Protein AF-A0A1Q7MQM6-F1 (afdb_monomer)

Solvent-accessible surface area (backbone atoms only — not comparable to full-atom values): 5702 Å² total; per-residue (Å²): 134,88,69,79,83,47,51,65,25,36,66,35,62,66,72,59,79,91,84,80,78,69,68,68,27,37,39,35,72,56,97,88,38,42,32,46,34,39,87,97,72,52,76,46,80,56,60,34,64,45,77,46,74,83,53,74,27,32,40,35,33,31,37,42,83,94,63,55,36,29,37,39,37,38,34,92,36,45,66,58,34,50,56,50,48,67,65,47,58,79,55,35,68,62,94,86,114

Sequence (97 aa):
MGLNEGVWAFVLIDGAQFDGTEPRRLIRFERNVCYVVEPGKNIFEVKPSRLERTDAVTLIAETGFWHYGRVSMRFDSATDADIVEQKLRPLLPDPLK

Foldseek 3Di:
DDPPPWAKWFKDFPPDDDPPPGDIWTWDADPLWTWTHDPPDDIDTAQAQDWDDPDLFKIWGQRDDVGRGIMITGHPGSVSVVVVCVSNVVSHPDPVD

Structure (mmCIF, N/CA/C/O backbone):
data_AF-A0A1Q7MQM6-F1
#
_entry.id   AF-A0A1Q7MQM6-F1
#
loop_
_atom_site.group_PDB
_atom_site.id
_atom_site.type_symbol
_atom_site.label_atom_id
_atom_site.label_alt_id
_atom_site.label_comp_id
_atom_site.label_asym_id
_atom_site.label_entity_id
_atom_site.label_seq_id
_atom_site.pdbx_PDB_ins_code
_atom_site.Cartn_x
_atom_site.Cartn_y
_atom_site.Cartn_z
_atom_site.occupancy
_atom_site.B_iso_or_equiv
_atom_site.auth_seq_id
_atom_site.auth_comp_id
_atom_site.auth_asym_id
_atom_site.auth_atom_id
_atom_site.pdbx_PDB_model_num
ATOM 1 N N . MET A 1 1 ? -18.312 16.484 -7.902 1.00 36.12 1 MET A N 1
ATOM 2 C CA . MET A 1 1 ? -16.964 16.693 -7.331 1.00 36.12 1 MET A CA 1
ATOM 3 C C . MET A 1 1 ? -16.235 15.359 -7.390 1.00 36.12 1 MET A C 1
ATOM 5 O O . MET A 1 1 ? -16.470 14.523 -6.533 1.00 36.12 1 MET A O 1
ATOM 9 N N . GLY A 1 2 ? -15.471 15.102 -8.455 1.00 36.59 2 GLY A N 1
ATOM 10 C CA . GLY A 1 2 ? -14.718 13.852 -8.603 1.00 36.59 2 GLY A CA 1
ATOM 11 C C . GLY A 1 2 ? -13.417 13.954 -7.821 1.00 36.59 2 GLY A C 1
ATOM 12 O O . GLY A 1 2 ? -12.458 14.541 -8.312 1.00 36.59 2 GLY A O 1
ATOM 13 N N . LEU A 1 3 ? -13.420 13.482 -6.576 1.00 42.72 3 LEU A N 1
ATOM 14 C CA . LEU A 1 3 ? -12.210 13.372 -5.768 1.00 42.72 3 LEU A CA 1
ATOM 15 C C . LEU A 1 3 ? -11.299 12.321 -6.398 1.00 42.72 3 LEU A C 1
ATOM 17 O O . LEU A 1 3 ? -11.755 11.263 -6.808 1.00 42.72 3 LEU A O 1
ATOM 21 N N . ASN A 1 4 ? -10.011 12.630 -6.472 1.00 51.53 4 ASN A N 1
ATOM 22 C CA . ASN A 1 4 ? -8.951 11.686 -6.790 1.00 51.53 4 ASN A CA 1
ATOM 23 C C . ASN A 1 4 ? -9.052 10.462 -5.851 1.00 51.53 4 ASN A C 1
ATOM 25 O O . ASN A 1 4 ? -8.597 10.543 -4.715 1.00 51.53 4 ASN A O 1
ATOM 29 N N . GLU A 1 5 ? -9.670 9.360 -6.293 1.00 75.12 5 GLU A N 1
ATOM 30 C CA . GLU A 1 5 ? -10.030 8.180 -5.475 1.00 75.12 5 GLU A CA 1
ATOM 31 C C . GLU A 1 5 ? -8.828 7.283 -5.102 1.00 75.12 5 GLU A C 1
ATOM 33 O O . GLU A 1 5 ? -8.877 6.056 -5.215 1.00 75.12 5 GLU A O 1
ATOM 38 N N . GLY A 1 6 ? -7.711 7.881 -4.695 1.00 84.62 6 GLY A N 1
ATOM 39 C CA . GLY A 1 6 ? -6.527 7.163 -4.239 1.00 84.62 6 GLY A CA 1
ATOM 40 C C . GLY A 1 6 ? -6.155 7.508 -2.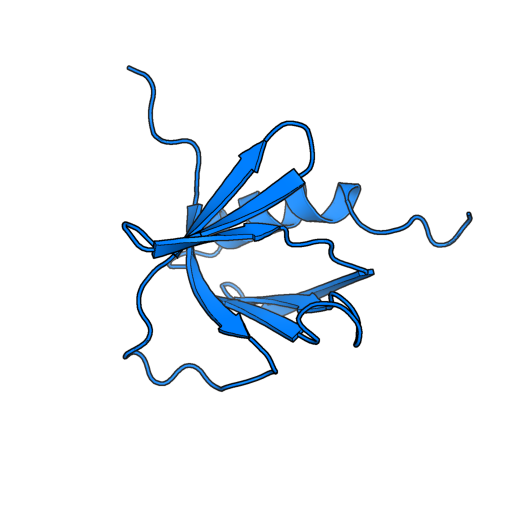802 1.00 84.62 6 GLY A C 1
ATOM 41 O O . GLY A 1 6 ? -6.534 8.553 -2.279 1.00 84.62 6 GLY A O 1
ATOM 42 N N . VAL A 1 7 ? -5.387 6.623 -2.178 1.00 92.88 7 VAL A N 1
ATOM 43 C CA . VAL A 1 7 ? -4.867 6.786 -0.816 1.00 92.88 7 VAL A CA 1
ATOM 44 C C . VAL A 1 7 ? -3.390 7.147 -0.904 1.00 92.88 7 VAL A C 1
ATOM 46 O O . VAL A 1 7 ? -2.637 6.505 -1.631 1.00 92.88 7 VAL A O 1
ATOM 49 N N . TRP A 1 8 ? -2.950 8.178 -0.191 1.00 93.31 8 TRP A N 1
ATOM 50 C CA . TRP A 1 8 ? -1.545 8.584 -0.206 1.00 93.31 8 TRP A CA 1
ATOM 51 C C . TRP A 1 8 ? -0.719 7.783 0.795 1.00 93.31 8 TRP A C 1
ATOM 53 O O . TRP A 1 8 ? -1.054 7.746 1.976 1.00 93.31 8 TRP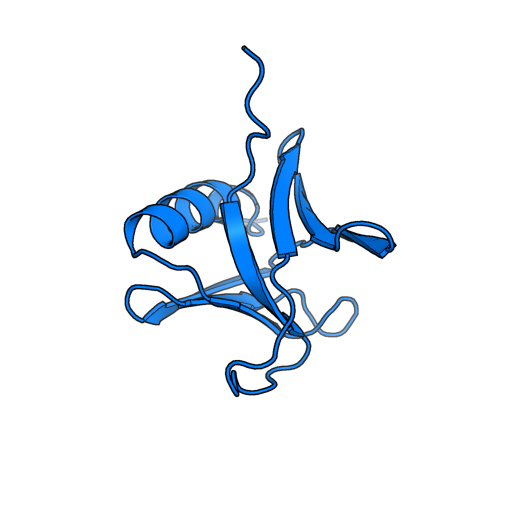 A O 1
ATOM 63 N N . ALA A 1 9 ? 0.413 7.246 0.350 1.00 93.19 9 ALA A N 1
ATOM 64 C CA . ALA A 1 9 ? 1.327 6.472 1.182 1.00 93.19 9 ALA A CA 1
ATOM 65 C C . ALA A 1 9 ? 2.788 6.801 0.871 1.00 93.19 9 ALA A C 1
ATOM 67 O O . ALA A 1 9 ? 3.131 7.200 -0.245 1.00 93.19 9 ALA A O 1
ATOM 68 N N . PHE A 1 10 ? 3.666 6.580 1.840 1.00 92.75 10 PHE A N 1
ATOM 69 C CA . PHE A 1 10 ? 5.087 6.405 1.566 1.00 92.75 10 PHE A CA 1
ATOM 70 C C . PHE A 1 10 ? 5.290 4.995 1.023 1.00 92.75 10 PHE A C 1
ATOM 72 O O . PHE A 1 10 ? 4.741 4.039 1.572 1.00 92.75 10 PHE A O 1
ATOM 79 N N . VAL A 1 11 ? 6.052 4.857 -0.062 1.00 90.31 11 VAL A N 1
ATOM 80 C CA . VAL A 1 11 ? 6.249 3.560 -0.721 1.00 90.31 11 VAL A CA 1
ATOM 81 C C . VAL A 1 11 ? 7.732 3.260 -0.853 1.00 90.31 11 VAL A C 1
ATOM 83 O O . VAL A 1 11 ? 8.498 4.094 -1.333 1.00 90.31 11 VAL A O 1
ATOM 86 N N . LEU A 1 12 ? 8.122 2.054 -0.470 1.00 89.00 12 LEU A N 1
ATOM 87 C CA . LEU A 1 12 ? 9.474 1.539 -0.624 1.00 89.00 12 LEU A CA 1
ATOM 88 C C . LEU A 1 12 ? 9.437 0.227 -1.396 1.00 89.00 12 LEU A C 1
ATOM 90 O O . LEU A 1 12 ? 8.540 -0.591 -1.202 1.00 89.00 12 LEU A O 1
ATOM 94 N N . ILE A 1 13 ? 10.411 0.056 -2.282 1.00 85.12 13 ILE A N 1
ATOM 95 C CA . ILE A 1 13 ? 10.606 -1.149 -3.089 1.00 85.12 13 ILE A CA 1
ATOM 96 C C . ILE A 1 13 ? 11.868 -1.849 -2.569 1.00 85.12 13 ILE A C 1
ATOM 98 O O . ILE A 1 13 ? 12.786 -1.183 -2.092 1.00 85.12 13 ILE A O 1
ATOM 102 N N . ASP A 1 14 ? 11.884 -3.180 -2.613 1.00 80.12 14 ASP A N 1
ATOM 103 C CA . ASP A 1 14 ? 12.994 -4.042 -2.184 1.00 80.12 14 ASP A CA 1
ATOM 104 C C . ASP A 1 14 ? 13.381 -3.936 -0.700 1.00 80.12 14 ASP A C 1
ATOM 106 O O . ASP A 1 14 ? 14.530 -4.135 -0.311 1.00 80.12 14 ASP A O 1
ATOM 110 N N . GLY A 1 15 ? 12.399 -3.681 0.171 1.00 66.75 15 GLY A N 1
ATOM 111 C CA . GLY A 1 15 ? 12.592 -3.811 1.620 1.00 66.75 15 GLY A CA 1
ATOM 112 C C . GLY A 1 15 ? 13.485 -2.742 2.256 1.00 66.75 15 GLY A C 1
ATOM 113 O O . GLY A 1 15 ? 13.955 -2.940 3.378 1.00 66.75 15 GLY A O 1
ATOM 114 N N . ALA A 1 16 ? 13.690 -1.610 1.578 1.00 73.75 16 ALA A N 1
ATOM 115 C CA . ALA A 1 16 ? 14.253 -0.417 2.201 1.00 73.75 16 ALA A CA 1
ATOM 116 C C . ALA A 1 16 ? 13.445 -0.013 3.454 1.00 73.75 16 ALA A C 1
ATOM 118 O O . ALA A 1 16 ? 12.249 -0.306 3.568 1.00 73.75 16 ALA A O 1
ATOM 119 N N . GLN A 1 17 ? 14.107 0.649 4.405 1.00 73.62 17 GLN A N 1
ATOM 120 C CA . GLN A 1 17 ? 13.469 1.166 5.617 1.00 73.62 17 GLN A CA 1
ATOM 121 C C . GLN A 1 17 ? 12.989 2.597 5.404 1.00 73.62 17 GLN A C 1
ATOM 123 O O . GLN A 1 17 ? 13.650 3.358 4.708 1.00 73.62 17 GLN A O 1
ATOM 128 N N . PHE A 1 18 ? 11.865 2.942 6.036 1.00 75.88 18 PHE A N 1
ATOM 129 C CA . PHE A 1 18 ? 11.366 4.313 6.049 1.00 75.88 18 PHE A CA 1
ATOM 130 C C . PHE A 1 18 ? 12.275 5.191 6.908 1.00 75.88 18 PHE A C 1
ATOM 132 O O . PHE A 1 18 ? 12.343 4.988 8.122 1.00 75.88 18 PHE A O 1
ATOM 139 N N . ASP A 1 19 ? 12.934 6.165 6.289 1.00 79.12 19 ASP A N 1
ATOM 140 C CA . ASP A 1 19 ? 13.726 7.190 6.975 1.00 79.12 19 ASP A CA 1
ATOM 141 C C . ASP A 1 19 ? 12.977 8.529 7.118 1.00 79.12 19 ASP A C 1
ATOM 143 O O . ASP A 1 19 ? 13.432 9.428 7.829 1.00 79.12 19 ASP A O 1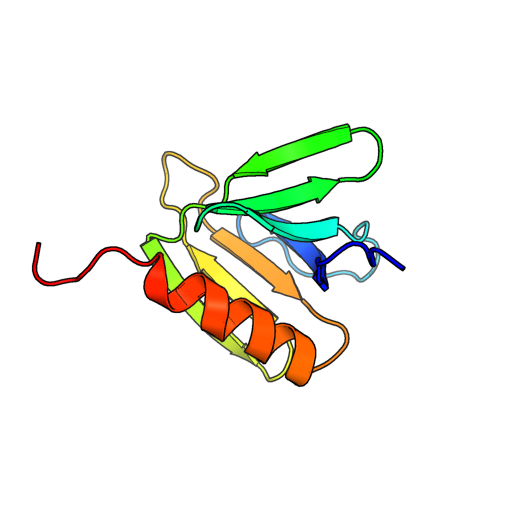
ATOM 147 N N . GLY A 1 20 ? 11.790 8.640 6.509 1.00 72.94 20 GLY A N 1
ATOM 148 C CA . GLY A 1 20 ? 10.916 9.809 6.582 1.00 72.94 20 GLY A CA 1
ATOM 149 C C . GLY A 1 20 ? 11.188 10.856 5.502 1.00 72.94 20 GLY A C 1
ATOM 150 O O . GLY A 1 20 ? 10.528 11.897 5.493 1.00 72.94 20 GLY A O 1
ATOM 151 N N . THR A 1 21 ? 12.130 10.601 4.592 1.00 78.81 21 THR A N 1
ATOM 152 C CA . THR A 1 21 ? 12.450 11.479 3.457 1.00 78.81 21 THR A CA 1
ATOM 153 C C . THR A 1 21 ? 11.813 11.017 2.147 1.00 78.81 21 THR A C 1
ATOM 155 O O . THR A 1 21 ? 11.914 11.702 1.125 1.00 78.81 21 THR A O 1
ATOM 158 N N . GLU A 1 22 ? 11.123 9.874 2.157 1.00 82.44 22 GLU A N 1
ATOM 159 C CA . GLU A 1 22 ? 10.529 9.303 0.959 1.00 82.44 22 GLU A CA 1
ATOM 160 C C . GLU A 1 22 ? 9.418 10.202 0.393 1.00 82.44 22 GLU A C 1
ATOM 162 O O . GLU A 1 22 ? 8.567 10.708 1.129 1.00 82.44 22 GLU A O 1
ATOM 167 N N . PRO A 1 23 ? 9.342 10.378 -0.937 1.00 83.25 23 PRO A N 1
ATOM 168 C CA . PRO A 1 23 ? 8.221 11.080 -1.535 1.00 83.25 23 PRO A CA 1
ATOM 169 C C . PRO A 1 23 ? 6.935 10.260 -1.379 1.00 83.25 23 PRO A C 1
ATOM 171 O O . PRO A 1 23 ? 6.910 9.040 -1.583 1.00 83.25 23 PRO A O 1
ATOM 174 N N . ARG A 1 24 ? 5.833 10.950 -1.075 1.00 88.38 24 ARG A N 1
ATOM 175 C CA . ARG A 1 24 ? 4.503 10.335 -1.042 1.00 88.38 24 ARG A CA 1
ATOM 176 C C . ARG A 1 24 ? 4.067 9.943 -2.449 1.00 88.38 24 ARG A C 1
ATOM 178 O O . ARG A 1 24 ? 4.206 10.715 -3.399 1.00 88.38 24 ARG A O 1
ATOM 185 N N . ARG A 1 25 ? 3.486 8.754 -2.566 1.00 90.75 25 ARG A N 1
ATOM 186 C CA . ARG A 1 25 ? 2.897 8.229 -3.798 1.00 90.75 25 ARG A CA 1
ATOM 187 C C . ARG A 1 25 ? 1.415 7.958 -3.587 1.00 90.75 25 ARG A C 1
ATOM 189 O O . ARG A 1 25 ? 0.970 7.679 -2.474 1.00 90.75 25 ARG A O 1
ATOM 196 N N . LEU A 1 26 ? 0.647 8.078 -4.660 1.00 92.25 26 LEU A N 1
ATOM 197 C CA . LEU A 1 26 ? -0.790 7.856 -4.634 1.00 92.25 26 LEU A CA 1
ATOM 198 C C . LEU A 1 26 ? -1.079 6.401 -5.006 1.00 92.25 26 LEU A C 1
ATOM 200 O O . LEU A 1 26 ? -0.766 5.968 -6.113 1.00 92.25 26 LEU A O 1
ATOM 204 N N . ILE A 1 27 ? -1.696 5.661 -4.092 1.00 92.44 27 ILE A N 1
ATOM 205 C CA . ILE A 1 27 ? -2.200 4.309 -4.321 1.00 92.44 27 ILE A CA 1
ATOM 206 C C . ILE A 1 27 ? -3.581 4.426 -4.962 1.00 92.44 27 ILE A C 1
ATOM 208 O O . ILE A 1 27 ? -4.521 4.912 -4.331 1.00 92.44 27 ILE A O 1
ATOM 212 N N . ARG A 1 28 ? -3.716 4.002 -6.217 1.00 92.06 28 ARG A N 1
ATOM 213 C CA . ARG A 1 28 ? -4.980 4.012 -6.965 1.00 92.06 28 ARG A CA 1
ATOM 214 C C . ARG A 1 28 ? -5.406 2.603 -7.312 1.00 92.06 28 ARG A C 1
ATOM 216 O O . ARG A 1 28 ? -4.577 1.737 -7.562 1.00 92.06 28 ARG A O 1
ATOM 223 N N . PHE A 1 29 ? -6.713 2.411 -7.390 1.00 88.62 29 PHE A N 1
ATOM 224 C CA . PHE A 1 29 ? -7.300 1.171 -7.868 1.00 88.62 29 PHE A CA 1
ATOM 225 C C . PHE A 1 29 ? -8.147 1.466 -9.093 1.00 88.62 29 PHE A C 1
ATOM 227 O O . PHE A 1 29 ? -9.062 2.281 -9.019 1.00 88.62 29 PHE A O 1
ATOM 234 N N . GLU A 1 30 ? -7.868 0.795 -10.205 1.00 87.38 30 GLU A N 1
ATOM 235 C CA . GLU A 1 30 ? -8.685 0.897 -11.413 1.00 87.38 30 GLU A CA 1
ATOM 236 C C . GLU A 1 30 ? -8.914 -0.492 -11.991 1.00 87.38 30 GLU A C 1
ATOM 238 O O . GLU A 1 30 ? -7.964 -1.233 -12.215 1.00 87.38 30 GLU A O 1
ATOM 243 N N . ARG A 1 31 ? -10.182 -0.852 -12.234 1.00 84.56 31 ARG A N 1
ATOM 244 C CA . ARG A 1 31 ? -10.568 -2.142 -12.839 1.00 84.56 31 ARG A CA 1
ATOM 245 C C . ARG A 1 31 ? -9.903 -3.359 -12.163 1.00 84.56 31 ARG A C 1
ATOM 247 O O . ARG A 1 31 ? -9.433 -4.257 -12.850 1.00 84.56 31 ARG A O 1
ATOM 254 N N . ASN A 1 32 ? -9.883 -3.386 -10.826 1.00 81.38 32 ASN A N 1
ATOM 255 C CA . ASN A 1 32 ? -9.229 -4.422 -10.007 1.00 81.38 32 ASN A CA 1
ATOM 256 C C . ASN A 1 32 ? -7.705 -4.513 -10.192 1.00 81.38 32 ASN A C 1
ATOM 258 O O . ASN A 1 32 ? -7.114 -5.570 -10.009 1.00 81.38 32 ASN A O 1
ATOM 262 N N . VAL A 1 33 ? -7.057 -3.406 -10.538 1.00 83.19 33 VAL A N 1
ATOM 263 C CA . VAL A 1 33 ? -5.600 -3.305 -10.601 1.00 83.19 33 VAL A CA 1
ATOM 264 C C . VAL A 1 33 ? -5.139 -2.232 -9.625 1.00 83.19 33 VAL A C 1
ATOM 266 O O . VAL A 1 33 ? -5.718 -1.145 -9.589 1.00 83.19 33 VAL A O 1
ATOM 269 N N . CYS A 1 34 ? -4.116 -2.539 -8.826 1.00 90.00 34 CYS A N 1
ATOM 270 C CA . CYS A 1 34 ? -3.476 -1.573 -7.940 1.00 90.00 34 CYS A CA 1
ATOM 271 C C . CYS A 1 34 ? -2.343 -0.861 -8.682 1.00 90.00 34 CYS A C 1
ATOM 273 O O . CYS A 1 34 ? -1.478 -1.503 -9.274 1.00 90.00 34 CYS A O 1
ATOM 275 N N . TYR A 1 35 ? -2.328 0.464 -8.608 1.00 89.75 35 TYR A N 1
ATOM 276 C CA . TYR A 1 35 ? -1.288 1.309 -9.169 1.00 89.75 35 TYR A CA 1
ATOM 277 C 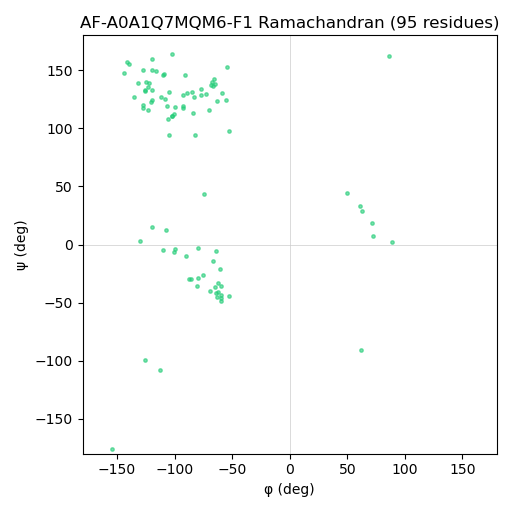C . TYR A 1 35 ? -0.678 2.176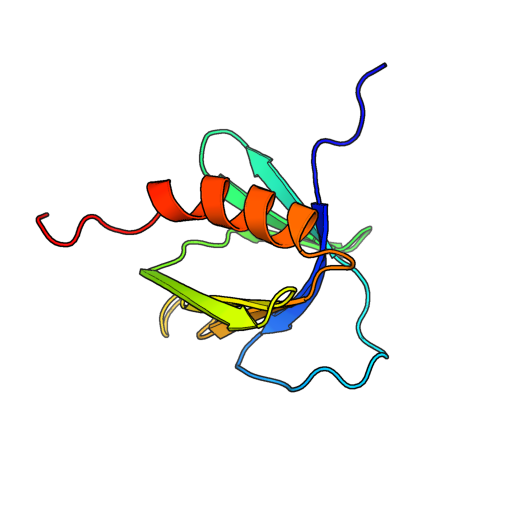 -8.084 1.00 89.75 35 TYR A C 1
ATOM 279 O O . TYR A 1 35 ? -1.391 2.820 -7.313 1.00 89.75 35 TYR A O 1
ATOM 287 N N . VAL A 1 36 ? 0.643 2.269 -8.085 1.00 89.56 36 VAL A N 1
ATOM 288 C CA . VAL A 1 36 ? 1.357 3.299 -7.341 1.00 89.56 36 VAL A CA 1
ATOM 289 C C . VAL A 1 36 ? 1.737 4.390 -8.329 1.00 89.56 36 VAL A C 1
ATOM 291 O O . VAL A 1 36 ? 2.456 4.159 -9.301 1.00 89.56 36 VAL A O 1
ATOM 294 N N . VAL A 1 37 ? 1.217 5.586 -8.086 1.00 87.19 37 VAL A N 1
ATOM 295 C CA . VAL A 1 37 ? 1.402 6.750 -8.946 1.00 87.19 37 VAL A CA 1
ATOM 296 C C . VAL A 1 37 ? 2.354 7.716 -8.266 1.00 87.19 37 VAL A C 1
ATOM 298 O O . VAL A 1 37 ? 2.070 8.236 -7.185 1.00 87.19 37 VAL A O 1
ATOM 301 N N . GLU A 1 38 ? 3.476 7.988 -8.922 1.00 83.88 38 GLU A N 1
ATOM 302 C CA . GLU A 1 38 ? 4.377 9.065 -8.542 1.00 83.88 38 GLU A CA 1
ATOM 303 C C . GLU A 1 38 ? 4.014 10.336 -9.327 1.00 83.88 38 GLU A C 1
ATOM 305 O O . GLU A 1 38 ? 4.093 10.334 -10.562 1.00 83.88 38 GLU A O 1
ATOM 310 N N . PRO A 1 39 ? 3.596 11.427 -8.654 1.00 76.06 39 PRO A N 1
ATOM 311 C CA . PRO A 1 39 ? 3.203 12.657 -9.333 1.00 76.06 39 PRO A CA 1
ATOM 312 C C . PRO A 1 39 ? 4.306 13.177 -10.259 1.00 76.06 39 PRO A C 1
ATOM 314 O O . PRO A 1 39 ? 5.440 13.387 -9.835 1.00 76.06 39 PRO A O 1
ATOM 317 N N . GLY A 1 40 ? 3.972 13.378 -11.536 1.00 73.12 40 GLY A N 1
ATOM 318 C CA . GLY A 1 40 ? 4.904 13.902 -12.538 1.00 73.12 40 GLY A CA 1
ATOM 319 C C . GLY A 1 40 ? 6.000 12.932 -12.995 1.00 73.12 40 GLY A C 1
ATOM 320 O O . GLY A 1 40 ? 6.890 13.361 -13.724 1.00 73.12 40 GLY A O 1
ATOM 321 N N . LYS A 1 41 ? 5.959 11.653 -12.590 1.00 75.12 41 LYS A N 1
ATOM 322 C CA . LYS A 1 41 ? 6.927 10.640 -13.036 1.00 75.12 41 LYS A CA 1
ATOM 323 C C . LYS A 1 41 ? 6.249 9.413 -13.638 1.00 75.12 41 LYS A C 1
ATOM 325 O O . LYS A 1 41 ? 5.879 9.430 -14.805 1.00 75.12 41 LYS A O 1
ATOM 330 N N . ASN A 1 42 ? 6.116 8.350 -12.847 1.00 74.88 42 ASN A N 1
ATOM 331 C CA . ASN A 1 42 ? 5.814 7.006 -13.316 1.00 74.88 42 ASN A CA 1
ATOM 332 C C . ASN A 1 42 ? 4.606 6.423 -12.582 1.00 74.88 42 ASN A C 1
ATOM 334 O O . ASN A 1 42 ? 4.361 6.717 -11.410 1.00 74.88 42 ASN A O 1
ATOM 338 N N . ILE A 1 43 ? 3.886 5.556 -13.288 1.00 79.38 43 ILE A N 1
ATOM 339 C CA . ILE A 1 43 ? 2.832 4.704 -12.744 1.00 79.38 43 ILE A CA 1
ATOM 340 C C . ILE A 1 43 ? 3.350 3.276 -12.822 1.00 79.38 43 ILE A C 1
ATOM 342 O O . ILE A 1 43 ? 3.766 2.840 -13.895 1.00 79.38 43 ILE A O 1
ATOM 346 N N . PHE A 1 44 ? 3.331 2.553 -11.708 1.00 82.75 44 PHE A N 1
ATOM 347 C CA . PHE A 1 44 ? 3.669 1.134 -11.695 1.00 82.75 44 PHE A CA 1
ATOM 348 C C . PHE A 1 44 ? 2.520 0.304 -11.140 1.00 82.75 44 PHE A C 1
ATOM 350 O O . PHE A 1 44 ? 1.843 0.693 -10.189 1.00 82.75 44 PHE A O 1
ATOM 357 N N . GLU A 1 45 ? 2.289 -0.831 -11.791 1.00 87.06 45 GLU A N 1
ATOM 358 C CA . GLU A 1 45 ? 1.251 -1.791 -11.441 1.00 87.06 45 GLU A CA 1
ATOM 359 C C . GLU A 1 45 ? 1.753 -2.716 -10.329 1.00 87.06 45 GLU A C 1
ATOM 361 O O . GLU A 1 45 ? 2.795 -3.354 -10.461 1.00 87.06 45 GLU A O 1
ATOM 366 N N . VAL A 1 46 ? 0.998 -2.825 -9.240 1.00 85.38 46 VAL A N 1
ATOM 367 C CA . VAL A 1 46 ? 1.297 -3.733 -8.131 1.00 85.38 46 VAL A CA 1
ATOM 368 C C . VAL A 1 46 ? 0.397 -4.955 -8.243 1.00 85.38 46 VAL A C 1
ATOM 370 O O . VAL A 1 46 ? -0.811 -4.877 -8.017 1.00 85.38 46 VAL A O 1
ATOM 373 N N . LYS A 1 47 ? 1.010 -6.099 -8.560 1.00 87.81 47 LYS A N 1
ATOM 374 C CA . LYS A 1 47 ? 0.376 -7.424 -8.534 1.00 87.81 47 LYS A CA 1
ATOM 375 C C . LYS A 1 47 ? 0.868 -8.183 -7.306 1.00 87.81 47 LYS A C 1
ATOM 377 O O . LYS A 1 47 ? 1.954 -8.760 -7.363 1.00 87.81 47 LYS A O 1
ATOM 382 N N . PRO A 1 48 ? 0.143 -8.137 -6.180 1.00 89.56 48 PRO A N 1
ATOM 383 C CA . PRO A 1 48 ? 0.577 -8.829 -4.980 1.00 89.56 48 PRO A CA 1
ATOM 384 C C . PRO A 1 48 ? 0.399 -10.347 -5.147 1.00 89.56 48 PRO A C 1
ATOM 386 O O . PRO A 1 48 ? -0.679 -10.816 -5.497 1.00 89.56 48 PRO A O 1
ATOM 389 N N . SER A 1 49 ? 1.442 -11.124 -4.866 1.00 90.12 49 SER A N 1
ATOM 390 C CA . SER A 1 49 ? 1.353 -12.572 -4.644 1.00 90.12 49 SER A CA 1
ATOM 391 C C . SER A 1 49 ? 1.049 -12.898 -3.182 1.00 90.12 49 SER A C 1
ATOM 393 O O . SER A 1 49 ? 0.402 -13.900 -2.886 1.00 90.12 49 SER A O 1
ATOM 395 N N . ARG A 1 50 ? 1.487 -12.032 -2.263 1.00 90.44 50 ARG A N 1
ATOM 396 C CA . ARG A 1 50 ? 1.213 -12.114 -0.828 1.00 90.44 50 ARG A CA 1
ATOM 397 C C . ARG A 1 50 ? 1.038 -10.713 -0.256 1.00 90.44 50 ARG A C 1
ATOM 399 O O . ARG A 1 50 ? 1.676 -9.764 -0.706 1.00 90.44 50 ARG A O 1
ATOM 406 N N . LEU A 1 51 ? 0.179 -10.596 0.751 1.00 93.06 51 LEU A N 1
ATOM 407 C CA . LEU A 1 51 ? -0.048 -9.360 1.490 1.00 93.06 51 LEU A CA 1
ATOM 408 C C . LEU A 1 51 ? 0.153 -9.612 2.984 1.00 93.06 51 LEU A C 1
ATOM 410 O O . LEU A 1 51 ? -0.369 -10.585 3.527 1.00 93.06 51 LEU A O 1
ATOM 414 N N . GLU A 1 52 ? 0.897 -8.731 3.640 1.00 93.88 52 GLU A N 1
ATOM 415 C CA . GLU A 1 52 ? 1.173 -8.767 5.072 1.00 93.88 52 GLU A CA 1
ATOM 416 C C . GLU A 1 52 ? 0.938 -7.384 5.687 1.00 93.88 52 GLU A C 1
ATOM 418 O O . GLU A 1 52 ? 1.317 -6.363 5.117 1.00 93.88 52 GLU A O 1
ATOM 423 N N . ARG A 1 53 ? 0.325 -7.352 6.871 1.00 93.94 53 ARG A N 1
ATOM 424 C CA . ARG A 1 53 ? 0.180 -6.154 7.699 1.00 93.94 53 ARG A CA 1
ATOM 425 C C . ARG A 1 53 ? 1.215 -6.233 8.818 1.00 93.94 53 ARG A C 1
ATOM 427 O O . ARG A 1 53 ? 1.085 -7.093 9.686 1.00 93.94 53 ARG A O 1
ATOM 434 N N . THR A 1 54 ? 2.240 -5.382 8.796 1.00 91.94 54 THR A N 1
ATOM 435 C CA . THR A 1 54 ? 3.302 -5.426 9.821 1.00 91.94 54 THR A CA 1
ATOM 436 C C . THR A 1 54 ? 2.956 -4.620 11.062 1.00 91.94 54 THR A C 1
ATOM 438 O O . THR A 1 54 ? 3.393 -4.958 12.157 1.00 91.94 54 THR A O 1
ATOM 441 N N . ASP A 1 55 ? 2.170 -3.556 10.902 1.00 92.81 55 ASP A N 1
ATOM 442 C CA . ASP A 1 55 ? 1.677 -2.727 11.998 1.00 92.81 55 ASP A CA 1
ATOM 443 C C . ASP A 1 55 ? 0.359 -2.031 11.611 1.00 92.81 55 ASP A C 1
ATOM 445 O O . ASP A 1 55 ? -0.209 -2.261 10.539 1.00 92.81 55 ASP A O 1
ATOM 449 N N . ALA A 1 56 ? -0.152 -1.172 12.496 1.00 94.44 56 ALA A N 1
ATOM 450 C CA . ALA A 1 56 ? -1.424 -0.488 12.299 1.00 94.44 56 ALA A CA 1
ATOM 451 C C . ALA A 1 56 ? -1.469 0.399 11.046 1.00 94.44 56 ALA A C 1
ATOM 453 O O . ALA A 1 56 ? -2.563 0.678 10.580 1.00 94.44 56 ALA A O 1
ATOM 454 N N . VAL A 1 57 ? -0.341 0.829 10.481 1.00 96.25 57 VAL A N 1
ATOM 455 C CA . VAL A 1 57 ? -0.282 1.765 9.345 1.00 96.25 57 VAL A CA 1
ATOM 456 C C . VAL A 1 57 ? 0.617 1.293 8.202 1.00 96.25 57 VAL A C 1
ATOM 458 O O . VAL A 1 57 ? 0.775 2.024 7.229 1.00 96.25 57 VAL A O 1
ATOM 461 N N . THR A 1 58 ? 1.205 0.100 8.284 1.00 94.62 58 THR A N 1
ATOM 462 C CA . THR A 1 58 ? 2.138 -0.412 7.273 1.00 94.62 58 THR A CA 1
ATOM 463 C C . THR A 1 58 ? 1.638 -1.720 6.670 1.00 94.62 58 THR A C 1
ATOM 465 O O . THR A 1 58 ? 1.445 -2.720 7.367 1.00 94.62 58 THR A O 1
ATOM 468 N N . LEU A 1 59 ? 1.476 -1.715 5.346 1.00 94.56 59 LEU A N 1
ATOM 469 C CA . LEU A 1 59 ? 1.202 -2.893 4.528 1.00 94.56 59 LEU A CA 1
ATOM 470 C C . LEU A 1 59 ? 2.412 -3.254 3.688 1.00 94.56 59 LEU A C 1
ATOM 472 O O . LEU A 1 59 ? 3.128 -2.391 3.187 1.00 94.56 59 LEU A O 1
ATOM 476 N N . ILE A 1 60 ? 2.586 -4.544 3.462 1.00 93.38 60 ILE A N 1
ATOM 477 C CA . ILE A 1 60 ? 3.641 -5.086 2.628 1.00 93.38 60 ILE A CA 1
ATOM 478 C C . ILE A 1 60 ? 3.004 -6.004 1.601 1.00 93.38 60 ILE A C 1
ATOM 480 O O . ILE A 1 60 ? 2.398 -7.016 1.942 1.00 93.38 60 ILE A O 1
ATOM 484 N N . ALA A 1 61 ? 3.152 -5.634 0.335 1.00 91.88 61 ALA A N 1
ATOM 485 C CA . ALA A 1 61 ? 2.774 -6.446 -0.805 1.00 91.88 61 ALA A CA 1
ATOM 486 C C . ALA A 1 61 ? 4.031 -7.104 -1.378 1.00 91.88 61 ALA A C 1
ATOM 488 O O . ALA A 1 61 ? 4.899 -6.431 -1.938 1.00 91.88 61 ALA A O 1
ATOM 489 N N . GLU A 1 62 ? 4.141 -8.422 -1.257 1.00 90.94 62 GLU A N 1
ATOM 490 C CA . GLU A 1 62 ? 5.129 -9.166 -2.032 1.00 90.94 62 GLU A CA 1
ATOM 491 C C . GLU A 1 62 ? 4.596 -9.303 -3.451 1.00 90.94 62 GLU A C 1
ATOM 493 O O . GLU A 1 62 ? 3.453 -9.704 -3.650 1.00 90.94 62 GLU A O 1
ATOM 498 N N . THR A 1 63 ? 5.409 -8.943 -4.438 1.00 86.06 63 THR A N 1
ATOM 499 C CA . THR A 1 63 ? 5.039 -9.027 -5.862 1.00 86.06 63 THR A CA 1
ATOM 500 C C . THR A 1 63 ? 5.820 -10.117 -6.590 1.00 86.06 63 THR A C 1
ATOM 502 O O . THR A 1 63 ? 5.542 -10.413 -7.744 1.00 86.06 63 THR A O 1
ATOM 505 N N . GLY A 1 64 ? 6.775 -10.759 -5.910 1.00 76.69 64 GLY A N 1
ATOM 506 C CA . GLY A 1 64 ? 7.649 -11.773 -6.487 1.00 76.69 64 GLY A CA 1
ATOM 507 C C . GLY A 1 64 ? 8.894 -11.186 -7.157 1.00 76.69 64 GLY A C 1
ATOM 508 O O . GLY A 1 64 ? 8.974 -10.000 -7.477 1.00 76.69 64 GLY A O 1
ATOM 509 N N . PHE A 1 65 ? 9.890 -12.051 -7.360 1.00 63.94 65 PHE A N 1
ATOM 510 C CA . PHE A 1 65 ? 11.231 -11.673 -7.822 1.00 63.94 65 PHE A CA 1
ATOM 511 C C . PHE A 1 65 ? 11.251 -11.035 -9.220 1.00 63.94 65 PHE A C 1
ATOM 513 O O . PHE A 1 65 ? 12.053 -10.149 -9.480 1.00 63.94 65 PHE A O 1
ATOM 520 N N 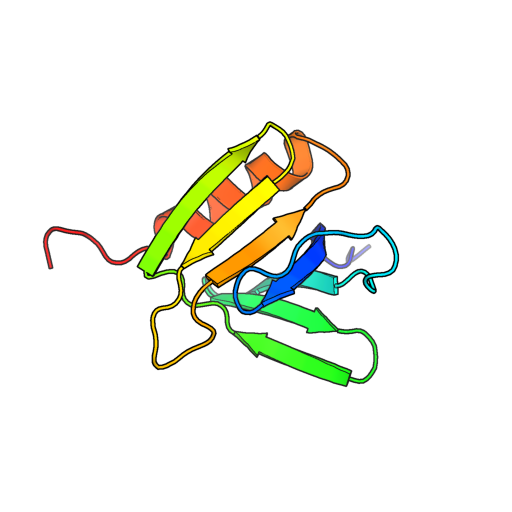. TRP A 1 66 ? 10.346 -11.450 -10.112 1.00 64.06 66 TRP A N 1
ATOM 521 C CA . TRP A 1 66 ? 10.257 -10.920 -11.480 1.00 64.06 66 TRP A CA 1
ATOM 522 C C . TRP A 1 66 ? 9.536 -9.567 -11.584 1.00 64.06 66 TRP A C 1
ATOM 524 O O . TRP A 1 66 ? 9.440 -9.014 -12.678 1.00 64.06 66 TRP A O 1
ATOM 534 N N . HIS A 1 67 ? 9.016 -9.049 -10.469 1.00 74.38 67 HIS A N 1
ATOM 535 C CA . HIS A 1 67 ? 8.324 -7.767 -10.399 1.00 74.38 67 HIS A CA 1
ATOM 536 C C . HIS A 1 67 ? 9.136 -6.769 -9.567 1.00 74.38 67 HIS A C 1
ATOM 538 O O . HIS A 1 67 ? 10.173 -6.295 -10.018 1.00 74.38 67 HIS A O 1
ATOM 544 N N . TYR A 1 68 ? 8.671 -6.447 -8.362 1.00 78.94 68 TYR A N 1
ATOM 545 C CA . TYR A 1 68 ? 9.261 -5.436 -7.484 1.00 78.94 68 TYR A CA 1
ATOM 546 C C . TYR A 1 68 ? 9.716 -6.037 -6.149 1.00 78.94 68 TYR A C 1
ATOM 548 O O . TYR A 1 68 ? 9.870 -5.307 -5.175 1.00 78.94 68 TYR A O 1
ATOM 556 N N . GLY A 1 69 ? 9.814 -7.371 -6.063 1.00 85.12 69 GLY A N 1
ATOM 557 C CA . GLY A 1 69 ? 10.182 -8.089 -4.846 1.00 85.12 69 GLY A CA 1
ATOM 558 C C . GLY A 1 69 ? 9.178 -7.852 -3.718 1.00 85.12 69 GLY A C 1
ATOM 559 O O . GLY A 1 69 ? 8.174 -8.564 -3.603 1.00 85.12 69 GLY A O 1
ATOM 560 N N . ARG A 1 70 ? 9.444 -6.825 -2.907 1.00 89.00 70 ARG A N 1
ATOM 561 C CA . ARG A 1 70 ? 8.663 -6.405 -1.739 1.00 89.00 70 ARG A CA 1
ATOM 562 C C . ARG A 1 70 ? 8.323 -4.918 -1.825 1.00 89.00 70 ARG A C 1
ATOM 564 O O . ARG A 1 70 ? 9.217 -4.078 -1.820 1.00 89.00 70 ARG A O 1
ATOM 571 N N . VAL A 1 71 ? 7.031 -4.599 -1.840 1.00 90.31 71 VAL A N 1
ATOM 572 C CA . VAL A 1 71 ? 6.510 -3.228 -1.835 1.00 90.31 71 VAL A CA 1
ATOM 573 C C . VAL A 1 71 ? 5.950 -2.914 -0.452 1.00 90.31 71 VAL A C 1
ATOM 575 O O . VAL A 1 71 ? 4.895 -3.423 -0.074 1.00 90.31 71 VAL A O 1
ATOM 578 N N . SER A 1 72 ? 6.649 -2.074 0.304 1.00 92.56 72 SER A N 1
ATOM 579 C CA . SER A 1 72 ? 6.206 -1.586 1.612 1.00 92.56 72 SER A CA 1
ATOM 580 C C . SER A 1 72 ? 5.462 -0.266 1.442 1.00 92.56 72 SER A C 1
ATOM 582 O O . SER A 1 72 ? 5.976 0.660 0.821 1.00 92.56 72 SER A O 1
ATOM 584 N N . MET A 1 73 ? 4.261 -0.169 2.001 1.00 93.19 73 MET A N 1
ATOM 585 C CA . MET A 1 73 ? 3.381 0.995 1.939 1.00 93.19 73 MET A CA 1
ATOM 586 C C . MET A 1 73 ? 3.050 1.443 3.360 1.00 93.19 73 MET A C 1
ATOM 588 O O . MET A 1 73 ? 2.409 0.701 4.103 1.00 93.19 73 MET A O 1
ATOM 592 N N . ARG A 1 74 ? 3.475 2.651 3.732 1.00 94.94 74 ARG A N 1
ATOM 593 C CA . ARG A 1 74 ? 3.169 3.266 5.027 1.00 94.94 74 ARG A CA 1
ATOM 594 C C . ARG A 1 74 ? 2.171 4.402 4.851 1.00 94.94 74 ARG A C 1
ATOM 596 O O . ARG A 1 74 ? 2.411 5.334 4.083 1.00 94.94 74 ARG A O 1
ATOM 603 N N . PHE A 1 75 ? 1.071 4.318 5.582 1.00 94.50 75 PHE A N 1
ATOM 604 C CA . PHE A 1 75 ? -0.060 5.235 5.521 1.00 94.50 75 PHE A CA 1
ATOM 605 C C . PHE A 1 75 ? -0.050 6.215 6.699 1.00 94.50 75 PHE A C 1
ATOM 607 O O . PHE A 1 75 ? 0.631 5.996 7.701 1.00 94.50 75 PHE A O 1
ATOM 614 N N . ASP A 1 76 ? -0.826 7.293 6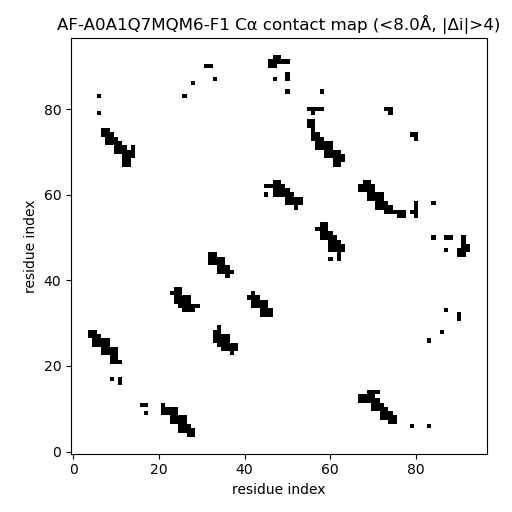.583 1.00 91.75 76 ASP A N 1
ATOM 615 C CA . ASP A 1 76 ? -0.986 8.268 7.671 1.00 91.75 76 ASP A CA 1
ATOM 616 C C . ASP A 1 76 ? -1.895 7.736 8.786 1.00 91.75 76 ASP A C 1
ATOM 618 O O . ASP A 1 76 ? -1.791 8.162 9.937 1.00 91.75 76 ASP A O 1
ATOM 622 N N . SER A 1 77 ? -2.802 6.815 8.451 1.00 94.38 77 SER A N 1
ATOM 623 C CA . SER A 1 77 ? -3.797 6.288 9.376 1.00 94.38 77 SER A CA 1
ATOM 624 C C . SER A 1 77 ? -4.039 4.793 9.187 1.00 94.38 77 SER A C 1
ATOM 626 O O . SER A 1 77 ? -3.805 4.227 8.117 1.00 94.38 77 SER A O 1
ATOM 628 N N . ALA A 1 78 ? -4.545 4.150 10.242 1.00 95.19 78 ALA A N 1
ATOM 629 C CA . ALA A 1 78 ? -4.939 2.748 10.173 1.00 95.19 78 ALA A CA 1
ATOM 630 C C . ALA A 1 78 ? -6.108 2.531 9.209 1.00 95.19 78 ALA A C 1
ATOM 632 O O . ALA A 1 78 ? -6.108 1.562 8.460 1.00 95.19 78 ALA A O 1
ATOM 633 N N . THR A 1 79 ? -7.044 3.480 9.16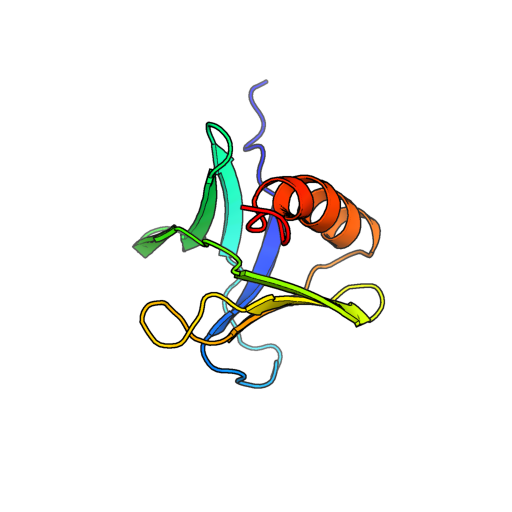0 1.00 94.62 79 THR A N 1
ATOM 634 C CA . THR A 1 79 ? -8.186 3.458 8.241 1.00 94.62 79 THR A CA 1
ATOM 635 C C . THR A 1 79 ? -7.742 3.432 6.780 1.00 94.62 79 THR A C 1
ATOM 637 O O . THR A 1 79 ? -8.274 2.660 5.988 1.00 94.62 79 THR A O 1
ATOM 640 N N . ASP A 1 80 ? -6.749 4.245 6.416 1.00 95.19 80 ASP A N 1
ATOM 641 C CA . ASP A 1 80 ? -6.200 4.277 5.056 1.00 95.19 80 ASP A CA 1
ATOM 642 C C . ASP A 1 80 ? -5.566 2.941 4.674 1.00 95.19 80 ASP A C 1
ATOM 644 O O . ASP A 1 80 ? -5.817 2.402 3.593 1.00 95.19 80 ASP A O 1
ATOM 648 N N . ALA A 1 81 ? -4.780 2.382 5.593 1.00 95.12 81 ALA A N 1
ATOM 649 C CA . ALA A 1 81 ? -4.188 1.071 5.419 1.00 95.12 81 ALA A CA 1
ATOM 650 C C . ALA A 1 81 ? -5.275 -0.017 5.297 1.00 95.12 81 ALA A C 1
ATOM 652 O O . ALA A 1 81 ? -5.194 -0.855 4.405 1.00 95.12 81 ALA A O 1
ATOM 653 N N . ASP A 1 82 ? -6.347 0.034 6.090 1.00 94.88 82 ASP A N 1
ATOM 654 C CA . ASP A 1 82 ? -7.460 -0.923 6.012 1.00 94.88 82 ASP A CA 1
ATOM 655 C C . ASP A 1 82 ? -8.200 -0.852 4.671 1.00 94.88 82 ASP A C 1
ATOM 657 O O . ASP A 1 82 ? -8.500 -1.889 4.076 1.00 94.88 82 ASP A O 1
ATOM 661 N N . ILE A 1 83 ? -8.450 0.355 4.153 1.00 93.81 83 ILE A N 1
ATOM 662 C CA . ILE A 1 83 ? -9.072 0.558 2.835 1.00 93.81 83 ILE A CA 1
ATOM 663 C C . ILE A 1 83 ? -8.218 -0.087 1.740 1.00 93.81 83 ILE A C 1
ATOM 665 O O . ILE A 1 83 ? -8.742 -0.772 0.856 1.00 93.81 83 ILE A O 1
ATOM 669 N N . VAL A 1 84 ? -6.903 0.135 1.779 1.00 93.88 84 VAL A N 1
ATOM 670 C CA . VAL A 1 84 ? -5.980 -0.418 0.782 1.00 93.88 84 VAL A CA 1
ATOM 671 C C . VAL A 1 84 ? -5.859 -1.935 0.929 1.00 93.88 84 VAL A C 1
ATOM 673 O O . VAL A 1 84 ? -5.890 -2.640 -0.080 1.00 93.88 84 VAL A O 1
ATOM 676 N N . GLU A 1 85 ? -5.806 -2.460 2.154 1.00 94.56 85 GLU A N 1
ATOM 677 C CA . GLU A 1 85 ? -5.770 -3.900 2.420 1.00 94.56 85 GLU A CA 1
ATOM 678 C C . GLU A 1 85 ? -7.012 -4.609 1.870 1.00 94.56 85 GLU A C 1
ATOM 680 O O . GLU A 1 85 ? -6.895 -5.604 1.151 1.00 94.56 85 GLU A O 1
ATOM 685 N N . GLN A 1 86 ? -8.202 -4.073 2.159 1.00 93.25 86 GLN A N 1
ATOM 686 C CA . GLN A 1 86 ? -9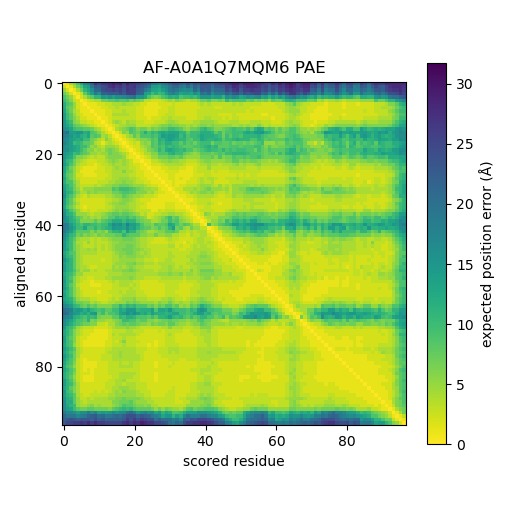.475 -4.622 1.687 1.00 93.25 86 GLN A CA 1
ATOM 687 C C . GLN A 1 86 ? -9.559 -4.661 0.159 1.00 93.25 86 GLN A C 1
ATOM 689 O O . GLN A 1 86 ? -10.127 -5.601 -0.395 1.00 93.25 86 GLN A O 1
ATOM 694 N N . LYS A 1 87 ? -8.979 -3.670 -0.529 1.00 91.94 87 LYS A N 1
ATOM 695 C CA . LYS A 1 87 ? -8.941 -3.625 -1.997 1.00 91.94 87 LYS A CA 1
ATOM 696 C C . LYS A 1 87 ? -7.852 -4.515 -2.605 1.00 91.94 87 LYS A C 1
ATOM 698 O O . LYS A 1 87 ? -8.041 -4.993 -3.719 1.00 91.94 87 LYS A O 1
ATOM 703 N N . LEU A 1 88 ? -6.737 -4.752 -1.907 1.00 91.12 88 LEU A N 1
ATOM 704 C CA . LEU A 1 88 ? -5.647 -5.622 -2.376 1.00 91.12 88 LEU A CA 1
ATOM 705 C C . LEU A 1 88 ? -5.931 -7.108 -2.165 1.00 91.12 88 LEU A C 1
ATOM 707 O O . LEU A 1 88 ? -5.541 -7.912 -3.007 1.00 91.12 88 LEU A O 1
ATOM 711 N N . ARG A 1 89 ? -6.597 -7.491 -1.068 1.00 91.00 89 ARG A N 1
ATOM 712 C CA . ARG A 1 89 ? -6.860 -8.906 -0.749 1.00 91.00 89 ARG A CA 1
ATOM 713 C C . ARG A 1 89 ? -7.531 -9.691 -1.888 1.00 91.00 89 ARG A C 1
ATOM 715 O O . ARG A 1 89 ? -7.061 -10.791 -2.159 1.00 91.00 89 ARG A O 1
ATOM 722 N N . PRO A 1 90 ? -8.555 -9.169 -2.588 1.00 90.12 90 PRO A N 1
ATOM 723 C CA . PRO A 1 90 ? -9.171 -9.865 -3.720 1.00 90.12 90 PRO A CA 1
ATOM 724 C C . PRO A 1 90 ? -8.254 -10.036 -4.939 1.00 90.12 90 PRO A C 1
ATOM 726 O O . PRO A 1 90 ? -8.603 -10.780 -5.849 1.00 90.12 90 PRO A O 1
ATOM 729 N N . LEU A 1 91 ? -7.124 -9.321 -4.991 1.00 87.81 91 LEU A N 1
ATOM 730 C CA . LEU A 1 91 ? -6.156 -9.386 -6.093 1.00 87.81 91 LEU A CA 1
ATOM 731 C C . LEU A 1 91 ? -5.086 -10.455 -5.869 1.00 87.81 91 LEU A C 1
ATOM 733 O O . LEU A 1 91 ? -4.296 -10.719 -6.775 1.00 87.81 91 LEU A O 1
ATOM 737 N N . LEU A 1 92 ? -5.033 -11.034 -4.667 1.00 88.44 92 LEU A N 1
ATOM 738 C CA . LEU A 1 92 ? -4.102 -12.107 -4.362 1.00 88.44 92 LEU A CA 1
ATOM 739 C C . LEU A 1 92 ? -4.451 -13.350 -5.191 1.00 88.44 92 LEU A C 1
ATOM 741 O O . LEU A 1 92 ? -5.634 -13.644 -5.383 1.00 88.44 92 LEU A O 1
ATOM 745 N N . PRO A 1 93 ? -3.442 -14.097 -5.671 1.00 82.88 93 PRO A N 1
ATOM 746 C CA . PRO A 1 93 ? -3.684 -15.375 -6.314 1.00 82.88 93 PRO A CA 1
ATOM 747 C C . PRO A 1 93 ? -4.410 -16.301 -5.336 1.00 82.88 93 PRO A C 1
ATOM 749 O O . PRO A 1 93 ? -4.017 -16.443 -4.177 1.00 82.88 93 PRO A O 1
ATOM 752 N N . ASP A 1 94 ? -5.492 -16.910 -5.811 1.00 73.31 94 ASP A N 1
ATOM 753 C CA . ASP A 1 94 ? -6.240 -17.899 -5.048 1.00 73.31 94 ASP A CA 1
ATOM 754 C C . ASP A 1 94 ? -5.317 -19.105 -4.791 1.00 73.31 94 ASP A C 1
ATOM 756 O O . ASP A 1 94 ? -4.789 -19.662 -5.759 1.00 73.31 94 ASP A O 1
ATOM 760 N N . PRO A 1 95 ? -5.081 -19.529 -3.536 1.00 58.97 95 PRO A N 1
ATOM 761 C CA . PRO A 1 95 ? -4.198 -20.661 -3.248 1.00 58.97 95 PRO A CA 1
ATOM 762 C C . PRO A 1 95 ? -4.708 -21.999 -3.815 1.00 58.97 95 PRO A C 1
ATOM 764 O O . PRO A 1 95 ? -4.009 -23.004 -3.710 1.00 58.97 95 PRO A O 1
ATOM 767 N N . LEU A 1 96 ? -5.919 -22.030 -4.388 1.00 49.28 96 LEU A N 1
ATOM 768 C CA . LEU A 1 96 ? -6.582 -23.219 -4.928 1.00 49.28 96 LEU A CA 1
ATOM 769 C C . LEU A 1 96 ? -6.645 -23.278 -6.467 1.00 49.28 96 LEU A C 1
ATOM 771 O O . LEU A 1 96 ? -7.386 -24.112 -6.995 1.00 49.28 96 LEU A O 1
ATOM 775 N N . LYS A 1 97 ? -5.909 -22.428 -7.194 1.00 43.66 97 LYS A N 1
ATOM 776 C CA . LYS A 1 97 ? -5.863 -22.446 -8.667 1.00 43.66 97 LYS A CA 1
ATOM 777 C C . LYS A 1 97 ? -4.531 -22.909 -9.240 1.00 43.66 97 LYS A C 1
ATOM 779 O O . LYS A 1 97 ? -3.481 -22.474 -8.725 1.00 43.66 97 LYS A O 1
#

Mean predicted aligned error: 6.1 Å

Secondary structure (DSSP, 8-state):
-----EEEEEEEETT----S-PPEEEEEEETTEEEEE-TTS-EEEE--SEEEEEETTEEEEEEETTTTEEEEEEESSHHHHHHHHHHHGGGSPPTT-

Nearest PDB structures (foldseek):
  4emo-assembly1_A  TM=6.923E-01  e=1.580E-03  Homo sapiens
  4emo-assembly2_B  TM=6.664E-01  e=2.343E-03  Homo sapiens
  4emo-assembly1_D  TM=7.085E-01  e=1.682E-02  Homo sapiens
  4emo-assembly2_C  TM=6.339E-01  e=9.053E-03  Homo sapiens
  6d2q-assembly1_A  TM=6.765E-01  e=5.526E-01  Danio rerio

pLDDT: mean 83.85, std 13.22, range [36.12, 96.25]

Radius of gyration: 12.83 Å; Cα contacts (8 Å, |Δi|>4): 183; chains: 1; bounding box: 31×40×26 Å